Protein AF-A0A1F5VVP4-F1 (afdb_monomer)

Structure (mmCIF, N/CA/C/O backbone):
data_AF-A0A1F5VVP4-F1
#
_entry.id   AF-A0A1F5VVP4-F1
#
loop_
_atom_site.group_PDB
_atom_site.id
_atom_site.type_symbol
_atom_site.label_atom_id
_atom_site.label_alt_id
_atom_site.label_comp_id
_atom_site.label_asym_id
_atom_site.label_entity_id
_atom_site.label_seq_id
_atom_site.pdbx_PDB_ins_code
_atom_site.Cartn_x
_atom_site.Cartn_y
_atom_site.Cartn_z
_atom_site.occupancy
_atom_site.B_iso_or_equiv
_atom_site.auth_seq_id
_atom_site.auth_comp_id
_atom_site.auth_asym_id
_atom_site.auth_atom_id
_atom_site.pdbx_PDB_model_num
ATOM 1 N N . MET A 1 1 ? -16.556 -4.941 35.202 1.00 62.91 1 MET A N 1
ATOM 2 C CA . MET A 1 1 ? -16.020 -6.052 34.378 1.00 62.91 1 MET A CA 1
ATOM 3 C C . MET A 1 1 ? -16.619 -6.077 32.966 1.00 62.91 1 MET A C 1
ATOM 5 O O . MET A 1 1 ? -15.845 -6.137 32.024 1.00 62.91 1 MET A O 1
ATOM 9 N N . ILE A 1 2 ? -17.940 -5.912 32.791 1.00 66.19 2 ILE A N 1
ATOM 10 C CA . ILE A 1 2 ? -18.617 -5.930 31.470 1.00 66.19 2 ILE A CA 1
ATOM 11 C C . ILE A 1 2 ? -18.061 -4.886 30.473 1.00 66.19 2 ILE A C 1
ATOM 13 O O . ILE A 1 2 ? -17.692 -5.254 29.364 1.00 66.19 2 ILE A O 1
ATOM 17 N N . LYS A 1 3 ? -17.874 -3.619 30.883 1.00 74.62 3 LYS A N 1
ATOM 18 C CA . LYS A 1 3 ? -17.315 -2.561 30.007 1.00 74.62 3 LYS A CA 1
ATOM 19 C C . LYS A 1 3 ? -15.880 -2.835 29.521 1.00 74.62 3 LYS A C 1
ATOM 21 O O . LYS A 1 3 ? -15.545 -2.510 28.389 1.00 74.62 3 LYS A O 1
ATOM 26 N N . LYS A 1 4 ? -15.035 -3.456 30.358 1.00 78.12 4 LYS A N 1
ATOM 27 C CA . LYS A 1 4 ? -13.646 -3.804 29.997 1.00 78.12 4 LYS A CA 1
ATOM 28 C C . LYS A 1 4 ? -13.620 -4.895 28.924 1.00 78.12 4 LYS A C 1
ATOM 30 O O . LYS A 1 4 ? -12.890 -4.760 27.951 1.00 78.12 4 LYS A O 1
ATOM 35 N N . ASN A 1 5 ? -14.443 -5.933 29.075 1.00 83.19 5 ASN A N 1
ATOM 36 C CA . ASN A 1 5 ? -14.532 -7.013 28.087 1.00 83.19 5 ASN A CA 1
ATOM 37 C C . ASN A 1 5 ? -15.127 -6.525 26.759 1.00 83.19 5 ASN A C 1
ATOM 39 O O . ASN A 1 5 ? -14.642 -6.913 25.704 1.00 83.19 5 ASN A O 1
ATOM 43 N N . GLN A 1 6 ? -16.121 -5.631 26.799 1.00 83.06 6 GLN A N 1
ATOM 44 C CA . GLN A 1 6 ? -16.663 -5.000 25.590 1.00 83.06 6 GLN A CA 1
ATOM 45 C C . GLN A 1 6 ? -15.597 -4.200 24.832 1.00 83.06 6 GLN A C 1
ATOM 47 O O . GLN A 1 6 ? -15.485 -4.345 23.621 1.00 83.06 6 GLN A O 1
ATOM 52 N N . MET A 1 7 ? -14.770 -3.423 25.539 1.00 82.69 7 MET A N 1
ATOM 53 C CA . MET A 1 7 ? -13.679 -2.665 24.918 1.00 82.69 7 MET A CA 1
ATOM 54 C C . MET A 1 7 ? -12.602 -3.575 24.311 1.00 82.69 7 MET A C 1
ATOM 56 O O . MET A 1 7 ? -12.130 -3.307 23.212 1.00 82.69 7 MET A O 1
ATOM 60 N N . ILE A 1 8 ? -12.241 -4.670 24.989 1.00 86.25 8 ILE A N 1
ATOM 61 C CA . ILE A 1 8 ? -11.280 -5.654 24.464 1.00 86.25 8 ILE A CA 1
ATOM 62 C C . ILE A 1 8 ? -11.820 -6.310 23.185 1.00 86.25 8 ILE A C 1
ATOM 64 O O . ILE A 1 8 ? -11.120 -6.330 22.175 1.00 86.25 8 ILE A O 1
ATOM 68 N N . ASN A 1 9 ? -13.072 -6.777 23.198 1.00 87.81 9 ASN A N 1
ATOM 69 C CA . ASN A 1 9 ? -13.702 -7.392 22.027 1.00 87.81 9 ASN A CA 1
ATOM 70 C C . ASN A 1 9 ? -13.801 -6.409 20.854 1.00 87.81 9 ASN A C 1
ATOM 72 O O . ASN A 1 9 ? -13.555 -6.784 19.712 1.00 87.81 9 ASN A O 1
ATOM 76 N N . MET A 1 10 ? -14.128 -5.149 21.141 1.00 85.06 10 MET A N 1
ATOM 77 C CA . MET A 1 10 ? -14.190 -4.079 20.149 1.00 85.06 10 MET A CA 1
ATOM 78 C C . MET A 1 10 ? -12.824 -3.867 19.476 1.00 85.06 10 MET A C 1
ATOM 80 O O . MET A 1 10 ? -12.737 -3.855 18.252 1.00 85.06 10 MET A O 1
ATOM 84 N N . ILE A 1 11 ? -11.741 -3.769 20.256 1.00 84.75 11 ILE A N 1
ATOM 85 C CA . ILE A 1 11 ? -10.379 -3.629 19.714 1.00 84.75 11 ILE A CA 1
ATOM 86 C C . ILE A 1 11 ? -10.006 -4.840 18.850 1.00 84.75 11 ILE A C 1
ATOM 88 O O . ILE A 1 11 ? -9.429 -4.669 17.779 1.00 84.75 11 ILE A O 1
ATOM 92 N N . GLN A 1 12 ? -10.352 -6.053 19.285 1.00 88.69 12 GLN A N 1
ATOM 93 C CA . GLN A 1 12 ? -10.044 -7.274 18.543 1.00 88.69 12 GLN A CA 1
ATOM 94 C C . GLN A 1 12 ? -10.787 -7.339 17.200 1.00 88.69 12 GLN A C 1
ATOM 96 O O . GLN A 1 12 ? -10.161 -7.569 16.168 1.00 88.69 12 GLN A O 1
ATOM 101 N N . GLN A 1 13 ? -12.089 -7.041 17.190 1.00 88.31 13 GLN A N 1
ATOM 102 C CA . GLN A 1 13 ? -12.880 -6.961 15.957 1.00 88.31 13 GLN A CA 1
ATOM 103 C C . GLN A 1 13 ? -12.352 -5.885 15.006 1.00 88.31 13 GLN A C 1
ATOM 105 O O . GLN A 1 13 ? -12.314 -6.092 13.796 1.00 88.31 13 GLN A O 1
ATOM 110 N N . TYR A 1 14 ? -11.926 -4.740 15.541 1.00 86.94 14 TYR A N 1
ATOM 111 C CA . TYR A 1 14 ? -11.336 -3.679 14.735 1.00 86.94 14 TYR A CA 1
ATOM 112 C C . TYR A 1 14 ? -10.025 -4.131 14.071 1.00 86.94 14 TYR A C 1
ATOM 114 O O . TYR A 1 14 ? -9.861 -3.957 12.866 1.00 86.94 14 TYR A O 1
ATOM 122 N N . GLN A 1 15 ? -9.129 -4.781 14.820 1.00 86.00 15 GLN A N 1
ATOM 123 C CA . GLN A 1 15 ? -7.871 -5.326 14.292 1.00 86.00 15 GLN A CA 1
ATOM 124 C C . GLN A 1 15 ? -8.100 -6.367 13.186 1.00 86.00 15 GLN A C 1
ATOM 126 O O . GLN A 1 15 ? -7.462 -6.304 12.135 1.00 86.00 15 GLN A O 1
ATOM 131 N N . GLU A 1 16 ? -9.052 -7.285 13.377 1.00 89.00 16 GLU A N 1
A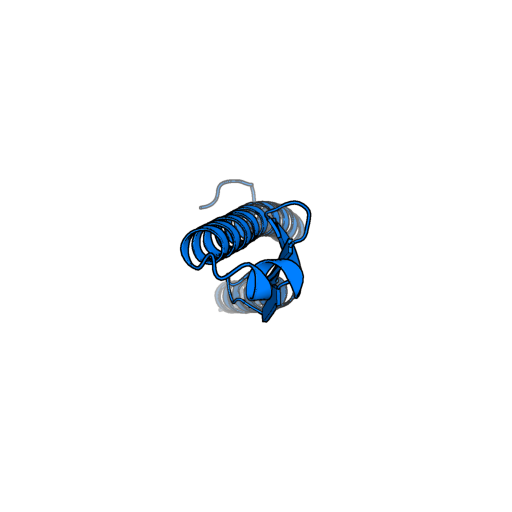TOM 132 C CA . GLU A 1 16 ? -9.431 -8.267 12.352 1.00 89.00 16 GLU A CA 1
ATOM 133 C C . GLU A 1 16 ? -9.953 -7.588 11.077 1.00 89.00 16 GLU A C 1
ATOM 135 O O . GLU A 1 16 ? -9.585 -7.970 9.964 1.00 89.00 16 GLU A O 1
ATOM 140 N N . GLN A 1 17 ? -10.760 -6.532 11.221 1.00 88.56 17 GLN A N 1
ATOM 141 C CA . GLN A 1 17 ? -11.265 -5.774 10.078 1.00 88.56 17 GLN A CA 1
ATOM 142 C C . GLN A 1 17 ? -10.152 -5.048 9.317 1.00 88.56 17 GLN A C 1
ATOM 144 O O . GLN A 1 17 ? -10.187 -5.053 8.086 1.00 88.56 17 GLN A O 1
ATOM 149 N N . LEU A 1 18 ? -9.152 -4.478 9.996 1.00 91.25 18 LEU A N 1
ATOM 150 C CA . LEU A 1 18 ? -8.005 -3.849 9.326 1.00 91.25 18 LEU A CA 1
ATOM 151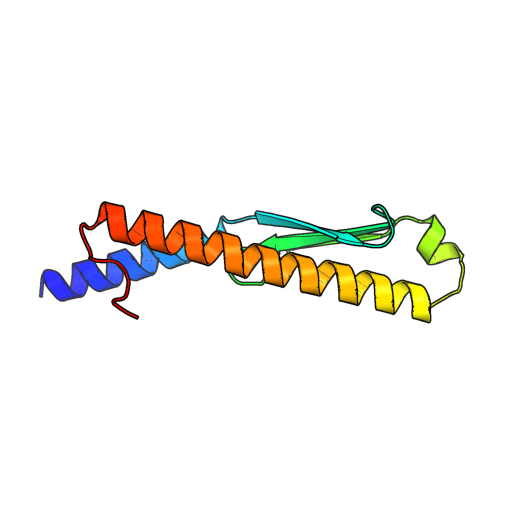 C C . LEU A 1 18 ? -7.229 -4.849 8.470 1.00 91.25 18 LEU A C 1
ATOM 153 O O . LEU A 1 18 ? -6.940 -4.571 7.307 1.00 91.25 18 LEU A O 1
ATOM 157 N N . GLY A 1 19 ? -6.975 -6.046 9.000 1.00 91.25 19 GLY A N 1
ATOM 158 C CA . GLY A 1 19 ? -6.300 -7.116 8.263 1.00 91.25 19 GLY A CA 1
ATOM 159 C C . GLY A 1 19 ? -7.070 -7.621 7.037 1.00 91.25 19 GLY A C 1
ATOM 160 O O . GLY A 1 19 ? -6.482 -8.286 6.186 1.00 91.25 19 GLY A O 1
ATOM 161 N N . SER A 1 20 ? -8.364 -7.306 6.910 1.00 92.25 20 SER A N 1
ATOM 162 C CA . SER A 1 20 ? -9.191 -7.647 5.741 1.00 92.25 20 SER A CA 1
ATOM 163 C C . SER A 1 20 ? -9.218 -6.565 4.656 1.00 92.25 20 SER A C 1
ATOM 165 O O . SER A 1 20 ? -9.598 -6.853 3.522 1.00 92.25 20 SER A O 1
ATOM 167 N N . ILE A 1 21 ? -8.803 -5.333 4.973 1.00 95.19 21 ILE A N 1
ATOM 168 C CA . ILE A 1 21 ? -8.706 -4.253 3.985 1.00 95.19 21 ILE A CA 1
ATOM 169 C C . ILE A 1 21 ? -7.652 -4.643 2.950 1.00 95.19 21 ILE A C 1
ATOM 171 O O . ILE A 1 21 ? -6.606 -5.190 3.300 1.00 95.19 21 ILE A O 1
ATOM 175 N N . ARG A 1 22 ? -7.936 -4.366 1.679 1.00 96.88 22 ARG A N 1
ATOM 176 C CA . ARG A 1 22 ? -6.991 -4.480 0.569 1.00 96.88 22 ARG A CA 1
ATOM 177 C C . ARG A 1 22 ? -7.044 -3.202 -0.241 1.00 96.88 22 ARG A C 1
ATOM 179 O O . ARG A 1 22 ? -8.123 -2.791 -0.662 1.00 96.88 22 ARG A O 1
ATOM 186 N N . VAL A 1 23 ? -5.887 -2.596 -0.454 1.00 97.81 23 VAL A N 1
ATOM 187 C CA . VAL A 1 23 ? -5.717 -1.487 -1.390 1.00 97.81 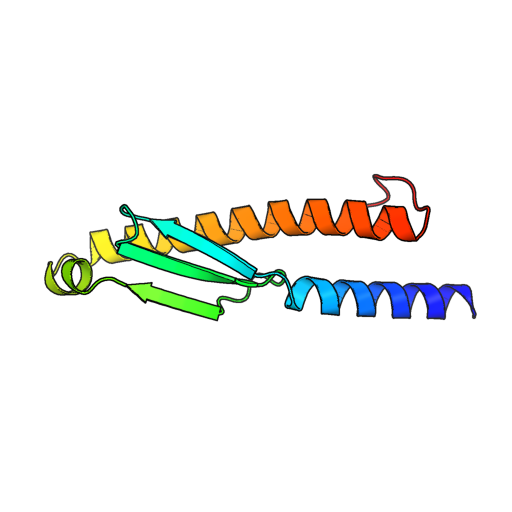23 VAL A CA 1
ATOM 188 C C . VAL A 1 23 ? -4.731 -1.898 -2.468 1.00 97.81 23 VAL A C 1
ATOM 190 O O . VAL A 1 23 ? -3.798 -2.657 -2.205 1.00 97.81 23 VAL A O 1
ATOM 193 N N . SER A 1 24 ? -4.954 -1.398 -3.678 1.00 98.06 24 SER A N 1
ATOM 194 C CA . SER A 1 24 ? -4.079 -1.614 -4.824 1.00 98.06 24 SER A CA 1
ATOM 195 C C . SER A 1 24 ? -3.671 -0.258 -5.371 1.00 98.06 24 SER A C 1
ATOM 197 O O . SER A 1 24 ? -4.528 0.526 -5.774 1.00 98.06 24 SER A O 1
ATOM 199 N N . ALA A 1 25 ? -2.370 -0.005 -5.423 1.00 98.56 25 ALA A N 1
ATOM 200 C CA . ALA A 1 25 ? -1.815 1.212 -5.998 1.00 98.56 25 ALA A CA 1
ATOM 201 C C . ALA A 1 25 ? -0.797 0.871 -7.077 1.00 98.56 25 ALA A C 1
ATOM 203 O O . ALA A 1 25 ? -0.134 -0.165 -7.020 1.00 98.56 25 ALA A O 1
ATOM 204 N N . SER A 1 26 ? -0.660 1.761 -8.053 1.00 98.25 26 SER A N 1
ATOM 205 C CA . SER A 1 26 ? 0.270 1.581 -9.160 1.00 98.25 26 SER A CA 1
ATOM 206 C C . SER A 1 26 ? 1.034 2.853 -9.480 1.00 98.25 26 SER A C 1
ATOM 208 O O . SER A 1 26 ? 0.519 3.954 -9.292 1.00 98.25 26 SER A O 1
ATOM 210 N N . SER A 1 27 ? 2.218 2.696 -10.055 1.00 98.12 27 SER A N 1
ATOM 211 C CA . SER A 1 27 ? 3.038 3.773 -10.606 1.00 98.12 27 SER A CA 1
ATOM 212 C C . SER A 1 27 ? 3.432 3.460 -12.053 1.00 98.12 27 SER A C 1
ATOM 214 O O . SER A 1 27 ? 3.252 2.337 -12.538 1.00 98.12 27 SER A O 1
ATOM 216 N N . GLY A 1 28 ? 3.909 4.477 -12.780 1.00 94.62 28 GLY A N 1
ATOM 217 C CA . GLY A 1 28 ? 4.381 4.303 -14.157 1.00 94.62 28 GLY A CA 1
ATOM 218 C C . GLY A 1 28 ? 3.309 3.754 -15.101 1.00 94.62 28 GLY A C 1
ATOM 219 O O . GLY A 1 28 ? 3.587 2.865 -15.889 1.00 94.62 28 GLY A O 1
ATOM 220 N N . GLY A 1 29 ? 2.054 4.191 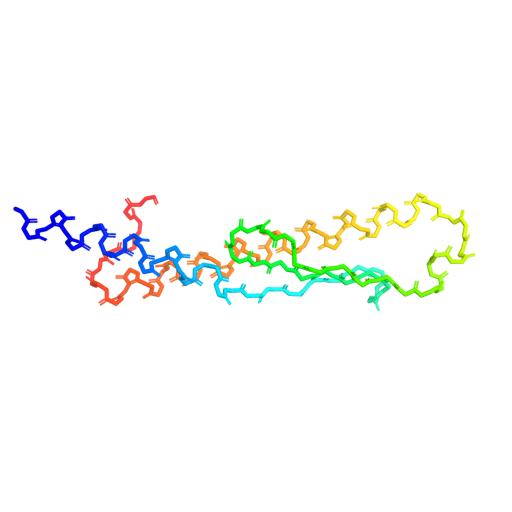-14.968 1.00 95.00 29 GLY A N 1
ATOM 221 C CA . GLY A 1 29 ? 0.962 3.705 -15.823 1.00 95.00 29 GLY A CA 1
ATOM 222 C C . GLY A 1 29 ? 0.593 2.227 -15.625 1.00 95.00 29 GLY A C 1
ATOM 223 O O . GLY A 1 29 ? 0.032 1.623 -16.533 1.00 95.00 29 GLY A O 1
ATOM 224 N N . GLY A 1 30 ? 0.903 1.639 -14.464 1.00 95.94 30 GLY A N 1
ATOM 225 C CA . GLY A 1 30 ? 0.633 0.225 -14.169 1.00 95.94 30 GLY A CA 1
ATOM 226 C C . GLY A 1 30 ? 1.863 -0.675 -14.264 1.00 95.94 30 GLY A C 1
ATOM 227 O O . GLY A 1 30 ? 1.774 -1.857 -13.940 1.00 95.94 30 GLY A O 1
ATOM 228 N N . MET A 1 31 ? 3.014 -0.115 -14.647 1.00 95.75 31 MET A N 1
ATOM 229 C CA . MET A 1 31 ? 4.290 -0.825 -14.720 1.00 95.75 31 MET A CA 1
ATOM 230 C C . MET A 1 31 ? 4.714 -1.456 -13.390 1.00 95.75 31 MET A C 1
ATOM 232 O O . MET A 1 31 ? 5.287 -2.543 -13.386 1.00 95.75 31 MET A O 1
ATOM 236 N N . VAL A 1 32 ? 4.414 -0.798 -12.269 1.00 98.12 32 VAL A N 1
ATOM 237 C CA . VAL A 1 32 ? 4.512 -1.390 -10.932 1.00 98.12 32 VAL A CA 1
ATOM 238 C C . VAL A 1 32 ? 3.157 -1.266 -10.262 1.00 9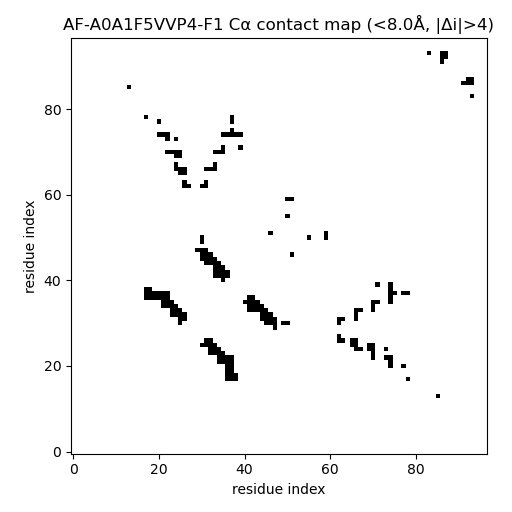8.12 32 VAL A C 1
ATOM 240 O O . VAL A 1 32 ? 2.583 -0.181 -10.225 1.00 98.12 32 VAL A O 1
ATOM 243 N N . THR A 1 33 ? 2.648 -2.369 -9.728 1.00 98.56 33 THR A N 1
ATOM 244 C CA . THR A 1 33 ? 1.421 -2.415 -8.928 1.00 98.56 33 THR A CA 1
ATOM 245 C C . THR A 1 33 ? 1.706 -3.141 -7.626 1.00 98.56 33 THR A C 1
ATOM 247 O O . THR A 1 33 ? 2.368 -4.177 -7.628 1.00 98.56 33 THR A O 1
ATOM 250 N N . VAL A 1 34 ? 1.208 -2.613 -6.516 1.00 98.75 34 VAL A N 1
ATOM 251 C CA . VAL A 1 34 ? 1.354 -3.217 -5.194 1.00 98.75 34 VAL A CA 1
ATOM 252 C C . VAL A 1 34 ? 0.001 -3.387 -4.530 1.00 98.75 34 VAL A C 1
ATOM 254 O O . VAL A 1 34 ? -0.884 -2.547 -4.683 1.00 98.75 34 VAL A O 1
ATOM 257 N N . GLU A 1 35 ? -0.129 -4.454 -3.752 1.00 98.62 35 GLU A N 1
ATOM 258 C CA . GLU A 1 35 ? -1.274 -4.692 -2.882 1.00 98.62 35 GLU A CA 1
ATOM 259 C 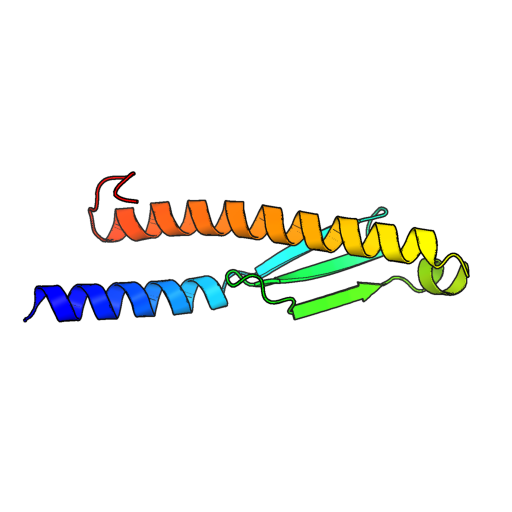C . GLU A 1 35 ? -0.828 -4.575 -1.426 1.00 98.62 35 GLU A C 1
ATOM 261 O O . GLU A 1 35 ? 0.169 -5.181 -1.026 1.00 98.62 35 GLU A O 1
ATOM 266 N N . MET A 1 36 ? -1.564 -3.808 -0.627 1.00 98.62 36 MET A N 1
ATOM 267 C CA . MET A 1 36 ? -1.284 -3.594 0.793 1.00 98.62 36 MET A CA 1
ATOM 268 C C . MET A 1 36 ? -2.554 -3.815 1.615 1.00 98.62 36 MET A C 1
ATOM 270 O O . MET A 1 36 ? -3.656 -3.492 1.164 1.00 98.62 36 MET A O 1
ATOM 274 N N . ASP A 1 37 ? -2.414 -4.382 2.813 1.00 97.44 37 ASP A N 1
ATOM 275 C CA . ASP A 1 37 ? -3.533 -4.516 3.744 1.00 97.44 37 ASP A CA 1
ATOM 276 C C . ASP A 1 37 ? -3.686 -3.316 4.690 1.00 97.44 37 ASP A C 1
ATOM 278 O O . ASP A 1 37 ? -2.820 -2.444 4.776 1.00 97.44 37 ASP A O 1
ATOM 282 N N . GLY A 1 38 ? -4.793 -3.273 5.439 1.00 96.25 38 GLY A N 1
ATOM 283 C CA . GLY A 1 38 ? -5.079 -2.189 6.386 1.00 96.25 38 GLY A CA 1
ATOM 284 C C . GLY A 1 38 ? -4.123 -2.101 7.580 1.00 96.25 38 GLY A C 1
ATOM 285 O O . GLY A 1 38 ? -4.196 -1.148 8.348 1.00 96.25 38 GLY A O 1
ATOM 286 N N . THR A 1 39 ? -3.217 -3.069 7.745 1.00 95.31 39 THR A N 1
ATOM 287 C CA . THR A 1 39 ? -2.139 -3.036 8.746 1.00 95.31 39 THR A CA 1
ATOM 288 C C . THR A 1 39 ? -0.821 -2.517 8.168 1.00 95.31 39 THR A C 1
ATOM 290 O O . THR A 1 39 ? 0.212 -2.570 8.833 1.00 95.31 39 THR A O 1
ATOM 293 N N . LYS A 1 40 ? -0.854 -1.995 6.933 1.00 96.75 40 LYS A N 1
ATOM 294 C CA . LYS A 1 40 ? 0.309 -1.578 6.137 1.00 96.75 40 LYS A CA 1
ATOM 295 C C . LYS A 1 40 ? 1.267 -2.720 5.803 1.00 96.75 40 LYS A C 1
ATOM 297 O O . LYS A 1 40 ? 2.440 -2.488 5.504 1.00 96.75 40 LYS A O 1
ATOM 302 N N . ARG A 1 41 ? 0.788 -3.965 5.809 1.00 97.19 41 ARG A N 1
ATOM 303 C CA . ARG A 1 41 ? 1.573 -5.096 5.320 1.00 97.19 41 ARG A CA 1
ATOM 304 C C . ARG A 1 41 ? 1.455 -5.160 3.803 1.00 97.19 41 ARG A C 1
ATOM 306 O O . ARG A 1 41 ? 0.357 -5.226 3.254 1.00 97.19 41 ARG A O 1
ATOM 313 N N . LEU A 1 42 ? 2.599 -5.187 3.129 1.00 98.25 42 LEU A N 1
ATOM 314 C CA . LEU A 1 42 ? 2.669 -5.435 1.695 1.00 98.25 42 LEU A CA 1
ATOM 315 C C . LEU A 1 42 ? 2.331 -6.906 1.411 1.00 98.25 42 LEU A C 1
ATOM 317 O O . LEU A 1 42 ? 2.947 -7.812 1.978 1.00 98.25 42 LEU A O 1
ATOM 321 N N . ILE A 1 43 ? 1.333 -7.137 0.564 1.00 98.25 43 ILE A N 1
ATOM 322 C CA . ILE A 1 43 ? 0.814 -8.466 0.223 1.00 98.25 43 ILE A CA 1
ATOM 323 C C . ILE A 1 43 ? 1.421 -8.956 -1.086 1.00 98.25 43 ILE A C 1
ATOM 325 O O . ILE A 1 43 ? 1.866 -10.101 -1.167 1.00 98.25 43 ILE A O 1
ATOM 329 N N . SER A 1 44 ? 1.464 -8.094 -2.101 1.00 98.44 44 SER A N 1
ATOM 330 C CA . SER A 1 44 ? 2.023 -8.433 -3.405 1.00 98.44 44 SER A CA 1
ATOM 331 C C . SER A 1 44 ? 2.668 -7.225 -4.082 1.00 98.44 44 SER A C 1
ATOM 333 O O . SER A 1 44 ? 2.331 -6.074 -3.803 1.00 98.44 44 SER A O 1
ATOM 335 N N . ILE A 1 45 ? 3.619 -7.511 -4.971 1.00 98.38 45 ILE A N 1
ATOM 336 C CA . ILE A 1 45 ? 4.199 -6.558 -5.916 1.00 98.38 45 ILE A CA 1
ATOM 337 C C . ILE A 1 45 ? 4.186 -7.239 -7.283 1.00 98.38 45 ILE A C 1
ATOM 339 O O . ILE A 1 45 ? 4.681 -8.358 -7.426 1.00 98.38 45 ILE A O 1
ATOM 343 N N . LYS A 1 46 ? 3.646 -6.557 -8.288 1.00 98.06 46 LYS A N 1
ATOM 344 C CA . LYS A 1 46 ? 3.723 -6.938 -9.695 1.00 98.06 46 LYS A CA 1
ATOM 345 C C . LYS A 1 46 ? 4.521 -5.878 -10.444 1.00 98.06 46 LYS A C 1
ATOM 347 O O . LYS A 1 46 ? 4.238 -4.691 -10.311 1.00 98.06 46 LYS A O 1
ATOM 352 N N . ILE A 1 47 ? 5.495 -6.320 -11.233 1.00 97.25 47 ILE A N 1
ATOM 353 C CA . ILE A 1 47 ? 6.340 -5.462 -12.066 1.00 97.25 47 ILE A CA 1
ATOM 354 C C . ILE A 1 47 ? 6.240 -5.979 -13.500 1.00 97.25 47 ILE A C 1
ATOM 356 O O . ILE A 1 47 ? 6.434 -7.172 -13.745 1.00 97.25 47 ILE A O 1
ATOM 360 N N . GLU A 1 48 ? 5.910 -5.100 -14.439 1.00 95.44 48 GLU A N 1
ATOM 361 C CA . GLU A 1 48 ? 5.842 -5.442 -15.857 1.00 95.44 48 GLU A CA 1
ATOM 362 C C . GLU A 1 48 ? 7.241 -5.708 -16.428 1.00 95.44 48 GLU A C 1
ATOM 364 O O . GLU A 1 48 ? 8.228 -5.053 -16.086 1.00 95.44 48 GLU A O 1
ATOM 369 N N . SER A 1 49 ? 7.334 -6.689 -17.331 1.00 92.81 49 SER A N 1
ATOM 370 C CA . SER A 1 49 ? 8.625 -7.172 -17.849 1.00 92.81 49 SER A CA 1
ATOM 371 C C . SER A 1 49 ? 9.423 -6.104 -18.598 1.00 92.81 49 SER A C 1
ATOM 373 O O . SER A 1 49 ? 10.644 -6.202 -18.675 1.00 92.81 49 SER A O 1
ATOM 375 N N . GLU A 1 50 ? 8.743 -5.113 -19.172 1.00 88.38 50 GLU A N 1
ATOM 376 C CA . GLU A 1 50 ? 9.366 -4.005 -19.899 1.00 88.38 50 GLU A CA 1
ATOM 377 C C . GLU A 1 50 ? 10.269 -3.164 -18.990 1.00 88.38 50 GLU A C 1
ATOM 379 O O . GLU A 1 50 ? 11.394 -2.857 -19.373 1.00 88.38 50 GLU A O 1
ATOM 384 N N . VAL A 1 51 ? 9.846 -2.907 -17.747 1.00 89.00 51 VAL A N 1
ATOM 385 C CA . VAL A 1 51 ? 10.645 -2.140 -16.774 1.00 89.00 51 VAL A CA 1
ATOM 386 C C . VAL A 1 51 ? 11.866 -2.915 -16.308 1.00 89.00 51 VAL A C 1
ATOM 388 O O . VAL A 1 51 ? 12.941 -2.348 -16.165 1.00 89.00 51 VAL A O 1
ATOM 391 N N . ILE A 1 52 ? 11.730 -4.228 -16.117 1.00 88.81 52 ILE A N 1
ATOM 392 C CA . ILE A 1 52 ? 12.849 -5.085 -15.702 1.00 88.81 52 ILE A CA 1
ATOM 393 C C . ILE A 1 52 ? 13.917 -5.149 -16.804 1.00 88.81 52 ILE A C 1
ATOM 395 O O . ILE A 1 52 ? 15.111 -5.175 -16.519 1.00 88.81 52 ILE A O 1
ATOM 399 N N . LYS A 1 53 ? 13.487 -5.178 -18.071 1.00 88.00 53 LYS A N 1
ATOM 400 C CA . LYS A 1 53 ? 14.371 -5.279 -19.241 1.00 88.00 53 LYS A CA 1
ATOM 401 C C . LYS A 1 53 ? 15.033 -3.964 -19.633 1.00 88.00 53 LYS A C 1
ATOM 403 O O . LYS A 1 53 ? 15.996 -4.007 -20.387 1.00 88.00 53 LYS A O 1
ATOM 408 N N . ALA A 1 54 ? 14.524 -2.827 -19.163 1.00 79.12 54 ALA A N 1
ATOM 409 C CA . ALA A 1 54 ? 15.074 -1.517 -19.494 1.00 79.12 54 ALA A CA 1
ATOM 410 C C . ALA A 1 54 ? 16.492 -1.286 -18.929 1.00 79.12 54 ALA A C 1
ATOM 412 O O . ALA A 1 54 ? 17.105 -0.285 -19.275 1.00 79.12 54 ALA A O 1
ATOM 413 N N . GLU A 1 55 ? 16.998 -2.181 -18.064 1.00 81.31 55 GLU A N 1
ATOM 414 C CA . GLU A 1 55 ? 18.289 -2.070 -17.351 1.00 81.31 55 GLU A CA 1
ATOM 415 C C . GLU A 1 55 ? 18.462 -0.753 -16.562 1.00 81.31 55 GLU A C 1
ATOM 417 O O . GLU A 1 55 ? 19.547 -0.442 -16.080 1.00 81.31 55 GLU A O 1
ATOM 422 N N . ASP A 1 56 ? 17.368 -0.014 -16.361 1.00 88.19 56 ASP A N 1
ATOM 423 C CA . ASP A 1 56 ? 17.312 1.223 -15.591 1.00 88.19 56 ASP A CA 1
ATOM 424 C C . ASP A 1 56 ? 16.830 0.917 -14.167 1.00 88.19 56 ASP A C 1
ATOM 426 O O . ASP A 1 56 ? 15.633 0.909 -13.849 1.00 88.19 56 ASP A O 1
ATOM 430 N N . SER A 1 57 ? 17.794 0.596 -13.302 1.00 90.69 57 SER A N 1
ATOM 431 C CA . SER A 1 57 ? 17.529 0.287 -11.898 1.00 90.69 57 SER A CA 1
ATOM 432 C C . SER A 1 57 ? 16.967 1.472 -11.126 1.00 90.69 57 SER A C 1
ATOM 434 O O . SER A 1 57 ? 16.257 1.253 -10.143 1.00 90.69 57 SER A O 1
ATOM 436 N N . ASP A 1 58 ? 17.294 2.697 -11.528 1.00 93.88 58 ASP A N 1
ATOM 437 C CA . ASP A 1 58 ? 16.921 3.908 -10.801 1.00 93.88 58 ASP A CA 1
ATOM 438 C C . ASP A 1 58 ? 15.446 4.218 -11.053 1.00 93.88 58 ASP A C 1
ATOM 440 O O . ASP A 1 58 ? 14.674 4.380 -10.106 1.00 93.88 58 ASP A O 1
ATOM 444 N N . MET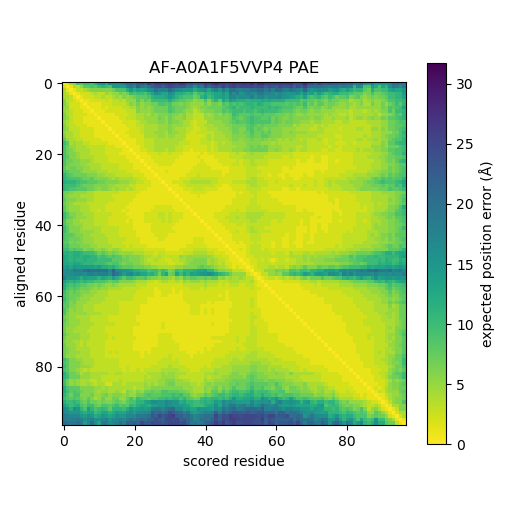 A 1 59 ? 15.007 4.126 -12.313 1.00 93.56 59 MET A N 1
ATOM 445 C CA . MET A 1 59 ? 13.590 4.217 -12.652 1.00 93.56 59 MET A CA 1
ATOM 446 C C . MET A 1 59 ? 12.766 3.136 -11.936 1.00 93.56 59 MET A C 1
ATOM 448 O O . MET A 1 59 ? 11.703 3.432 -11.389 1.00 93.56 59 MET A O 1
ATOM 452 N N . LEU A 1 60 ? 13.229 1.879 -11.906 1.00 95.62 60 LEU A N 1
ATOM 453 C CA . LEU A 1 60 ? 12.497 0.810 -11.215 1.00 95.62 60 LEU A CA 1
ATOM 454 C C . LEU A 1 60 ? 12.355 1.093 -9.709 1.00 95.62 60 LEU A C 1
ATOM 456 O O . LEU A 1 60 ? 11.282 0.872 -9.141 1.00 95.62 60 LEU A O 1
ATOM 460 N N . GLN A 1 61 ? 13.412 1.591 -9.066 1.00 96.75 61 GLN A N 1
ATOM 461 C CA . GLN A 1 61 ? 13.381 1.974 -7.653 1.00 96.75 61 GLN A CA 1
ATOM 462 C C . GLN A 1 61 ? 12.366 3.094 -7.396 1.00 96.75 61 GLN A C 1
ATOM 464 O O . GLN A 1 61 ? 11.544 2.966 -6.483 1.00 96.75 61 GLN A O 1
ATOM 469 N N . ASP A 1 62 ? 12.361 4.134 -8.232 1.00 97.38 62 ASP A N 1
ATOM 470 C CA . ASP A 1 62 ? 11.421 5.253 -8.124 1.00 97.38 62 ASP A CA 1
ATOM 471 C C . ASP A 1 62 ? 9.969 4.801 -8.308 1.00 97.38 62 ASP A C 1
ATOM 473 O O . ASP A 1 62 ? 9.074 5.207 -7.558 1.00 97.38 62 ASP A O 1
ATOM 477 N N . LEU A 1 63 ? 9.720 3.903 -9.264 1.00 97.69 63 LEU A N 1
ATOM 478 C CA . LEU A 1 63 ? 8.393 3.338 -9.488 1.00 97.69 63 LEU A CA 1
ATOM 479 C C . LEU A 1 63 ? 7.912 2.523 -8.281 1.00 97.69 63 LEU A C 1
ATOM 481 O O . LEU A 1 63 ? 6.765 2.690 -7.851 1.00 97.69 63 LEU A O 1
ATOM 485 N N . ILE A 1 64 ? 8.763 1.674 -7.703 1.00 98.12 64 ILE A N 1
ATOM 486 C CA . ILE A 1 64 ? 8.418 0.907 -6.497 1.00 98.12 64 ILE A CA 1
ATOM 487 C C . ILE A 1 64 ? 8.117 1.854 -5.333 1.00 98.12 64 ILE A C 1
ATOM 489 O O . ILE A 1 64 ? 7.083 1.704 -4.678 1.00 98.12 64 ILE A O 1
ATOM 493 N N . LEU A 1 65 ? 8.975 2.853 -5.106 1.00 98.56 65 LEU A N 1
ATOM 494 C CA . LEU A 1 65 ? 8.795 3.849 -4.051 1.00 98.56 65 LEU A CA 1
ATOM 495 C C . LEU A 1 65 ? 7.448 4.568 -4.191 1.00 98.56 65 LEU A C 1
ATOM 497 O O . LEU A 1 65 ? 6.691 4.668 -3.223 1.00 98.56 65 LEU A O 1
ATOM 501 N N . ALA A 1 66 ? 7.126 5.027 -5.401 1.00 98.62 66 ALA A N 1
ATOM 502 C CA . ALA A 1 66 ? 5.874 5.714 -5.686 1.00 98.62 66 ALA A CA 1
ATOM 503 C C . ALA A 1 66 ? 4.649 4.819 -5.430 1.00 98.62 66 ALA A C 1
ATOM 505 O O . ALA A 1 66 ? 3.713 5.247 -4.754 1.00 98.62 66 ALA A O 1
ATOM 506 N N . ALA A 1 67 ? 4.661 3.571 -5.913 1.00 98.69 67 ALA A N 1
ATOM 507 C CA . ALA A 1 67 ? 3.538 2.649 -5.744 1.00 98.69 67 ALA A CA 1
ATOM 508 C C . ALA A 1 67 ? 3.302 2.282 -4.267 1.00 98.69 67 ALA A C 1
ATOM 510 O O . ALA A 1 67 ? 2.162 2.281 -3.804 1.00 98.69 67 ALA A O 1
ATOM 511 N N . VAL A 1 68 ? 4.370 2.017 -3.505 1.00 98.75 68 VAL A N 1
ATOM 512 C CA . VAL A 1 68 ? 4.280 1.670 -2.076 1.00 98.75 68 VAL A CA 1
ATOM 513 C C . VAL A 1 68 ? 3.778 2.846 -1.240 1.00 98.75 68 VAL A C 1
ATOM 515 O O . VAL A 1 68 ? 2.912 2.660 -0.382 1.00 98.75 68 VAL A O 1
ATOM 518 N N . ASN A 1 69 ? 4.280 4.056 -1.494 1.00 98.69 69 ASN A N 1
ATOM 519 C CA . ASN A 1 69 ? 3.834 5.247 -0.773 1.00 98.69 69 ASN A CA 1
ATOM 520 C C . ASN A 1 69 ? 2.366 5.570 -1.068 1.00 98.69 69 ASN A C 1
ATOM 522 O O . ASN A 1 69 ? 1.619 5.896 -0.145 1.00 98.69 69 ASN A O 1
ATOM 526 N N . GLU A 1 70 ? 1.931 5.418 -2.320 1.00 98.69 70 GLU A N 1
ATOM 527 C CA . GLU A 1 70 ? 0.527 5.607 -2.687 1.00 98.69 70 GLU A CA 1
ATOM 528 C C . GLU A 1 70 ? -0.378 4.552 -2.037 1.00 98.69 70 GLU A C 1
ATOM 530 O O . GLU A 1 70 ? -1.420 4.902 -1.486 1.00 98.69 70 GLU A O 1
ATOM 535 N N . ALA A 1 71 ? 0.032 3.279 -1.998 1.00 98.62 71 ALA A N 1
ATOM 536 C CA . ALA A 1 71 ? -0.711 2.253 -1.264 1.00 98.62 71 ALA A CA 1
ATOM 537 C C . ALA A 1 71 ? -0.817 2.586 0.230 1.00 98.62 71 ALA A C 1
ATOM 539 O O . ALA A 1 71 ? -1.902 2.506 0.797 1.00 98.62 71 ALA A O 1
ATOM 540 N N . SER A 1 72 ? 0.276 3.024 0.864 1.00 98.56 72 SER A N 1
ATOM 541 C CA . SER A 1 72 ? 0.270 3.448 2.273 1.00 98.56 72 SER A CA 1
ATOM 542 C C . SER A 1 72 ? -0.707 4.605 2.519 1.00 98.56 72 SER A C 1
ATOM 544 O O . SER A 1 72 ? -1.478 4.564 3.478 1.00 98.56 72 SER A O 1
ATOM 546 N N . ARG A 1 73 ? -0.739 5.596 1.616 1.00 98.50 73 ARG A N 1
ATOM 547 C CA . ARG A 1 73 ? -1.686 6.720 1.662 1.00 98.50 73 ARG A CA 1
ATOM 548 C C . ARG A 1 73 ? -3.136 6.238 1.559 1.00 98.50 73 ARG A C 1
ATOM 550 O O . ARG A 1 73 ? -3.975 6.649 2.355 1.00 98.50 73 ARG A O 1
ATOM 557 N N . GLN A 1 74 ? -3.425 5.330 0.626 1.00 98.25 74 GLN A N 1
ATOM 558 C CA . GLN A 1 74 ? -4.759 4.742 0.475 1.00 98.25 74 GLN A CA 1
ATOM 559 C C . GLN A 1 74 ? -5.168 3.900 1.691 1.00 98.25 74 GLN A C 1
ATOM 561 O O . GLN A 1 74 ? -6.333 3.937 2.088 1.00 98.25 74 GLN A O 1
ATOM 566 N N . VAL A 1 75 ? -4.235 3.172 2.320 1.00 98.06 75 VAL A N 1
ATOM 567 C CA . VAL A 1 75 ? -4.498 2.470 3.588 1.00 98.06 75 VAL A CA 1
ATOM 568 C C . VAL A 1 75 ? -4.926 3.454 4.671 1.00 98.06 75 VAL A C 1
ATOM 570 O O . VAL A 1 75 ? -5.906 3.180 5.365 1.00 98.06 75 VAL A O 1
ATOM 573 N N . ASP A 1 76 ? -4.232 4.585 4.817 1.00 96.38 76 ASP A N 1
ATOM 574 C CA . ASP A 1 76 ? -4.563 5.592 5.831 1.00 96.38 76 ASP A CA 1
ATOM 575 C C . ASP A 1 76 ? -5.974 6.163 5.614 1.00 96.38 76 ASP A C 1
ATOM 577 O O . ASP A 1 76 ? -6.766 6.245 6.557 1.00 96.38 76 ASP A O 1
ATOM 581 N N . GLU A 1 77 ? -6.335 6.466 4.364 1.00 95.88 77 GLU A N 1
ATOM 582 C CA . GLU A 1 77 ? -7.676 6.936 3.998 1.00 95.88 77 GLU A CA 1
ATOM 583 C C . GLU A 1 77 ? -8.762 5.893 4.298 1.00 95.88 77 GLU A C 1
ATOM 585 O O . GLU A 1 77 ? -9.750 6.192 4.977 1.00 95.88 77 GLU A O 1
ATOM 590 N N . GLN A 1 78 ? -8.576 4.652 3.839 1.00 94.88 78 GLN A N 1
ATOM 591 C CA . GLN A 1 78 ? -9.543 3.568 4.045 1.00 94.88 78 GLN A CA 1
ATOM 592 C C . GLN A 1 78 ? -9.699 3.220 5.529 1.00 94.88 78 GLN A C 1
ATOM 594 O O . GLN A 1 78 ? -10.812 2.992 6.010 1.00 94.88 78 GLN A O 1
ATOM 599 N N . THR A 1 79 ? -8.598 3.228 6.278 1.00 92.38 79 THR A N 1
ATOM 600 C CA . THR A 1 79 ? -8.592 2.968 7.720 1.00 92.38 79 THR A CA 1
ATOM 601 C C . THR A 1 79 ? -9.327 4.065 8.482 1.00 92.38 79 THR A C 1
ATOM 603 O O . THR A 1 79 ? -10.148 3.756 9.348 1.00 92.38 79 THR A O 1
ATOM 606 N N . ALA A 1 80 ? -9.124 5.338 8.127 1.00 90.50 80 ALA A N 1
ATOM 607 C CA . ALA A 1 80 ? -9.857 6.452 8.725 1.00 90.50 80 ALA A CA 1
ATOM 608 C C . ALA A 1 80 ? -11.374 6.336 8.485 1.00 90.50 80 ALA A C 1
ATOM 610 O O . ALA A 1 80 ? -12.164 6.475 9.423 1.00 90.50 80 ALA A O 1
ATOM 611 N N . MET A 1 81 ? -11.794 6.004 7.259 1.00 90.06 81 MET A N 1
ATOM 612 C CA . MET A 1 81 ? -13.211 5.791 6.925 1.00 90.06 81 MET A CA 1
ATOM 613 C C . MET A 1 81 ? -13.813 4.595 7.678 1.00 90.06 81 MET A C 1
ATOM 615 O O . MET A 1 81 ? -14.935 4.664 8.198 1.00 90.06 81 MET A O 1
ATOM 619 N N . LYS A 1 82 ? -13.063 3.489 7.774 1.00 88.44 82 LYS A N 1
ATOM 620 C CA . LYS A 1 82 ? -13.496 2.284 8.490 1.00 88.44 82 LYS A CA 1
ATOM 621 C C . LYS A 1 82 ? -13.640 2.551 9.981 1.00 88.44 82 LYS A C 1
ATOM 623 O O . LYS A 1 82 ? -14.634 2.133 10.566 1.00 88.44 82 LYS A O 1
ATOM 628 N N . MET A 1 83 ? -12.702 3.288 10.571 1.00 86.06 83 MET A N 1
ATOM 629 C CA . MET A 1 83 ? -12.752 3.694 11.970 1.00 86.06 83 MET A CA 1
ATOM 630 C C . MET A 1 83 ? -13.990 4.551 12.266 1.00 86.06 83 MET A C 1
ATOM 632 O O . MET A 1 83 ? -14.711 4.267 13.219 1.00 86.06 83 MET A O 1
ATOM 636 N N . GLN A 1 84 ? -14.291 5.551 11.431 1.00 87.31 84 GLN A N 1
ATOM 637 C CA . GLN A 1 84 ? -15.504 6.369 11.584 1.00 87.31 84 GLN A CA 1
ATOM 638 C C . GLN A 1 84 ? -16.776 5.511 11.537 1.00 87.31 84 GLN A C 1
ATOM 640 O O . GLN A 1 84 ? -17.654 5.636 12.393 1.00 87.31 84 GLN A O 1
ATOM 645 N N . SER A 1 85 ? -16.846 4.588 10.575 1.00 87.12 85 SER A N 1
ATOM 646 C CA . SER A 1 85 ? -17.975 3.661 10.431 1.00 87.12 85 SER A CA 1
ATOM 647 C C . SER A 1 85 ? -18.104 2.725 11.635 1.00 87.12 85 SER A C 1
ATOM 649 O O . SER A 1 85 ? -19.204 2.484 12.127 1.00 87.12 85 SER A O 1
ATOM 651 N N . PHE A 1 86 ? -16.973 2.216 12.125 1.00 86.19 86 PHE A N 1
ATOM 652 C CA . PHE A 1 86 ? -16.896 1.336 13.281 1.00 86.19 86 PHE A CA 1
ATOM 653 C C . PHE A 1 86 ? -17.377 2.050 14.549 1.00 86.19 86 PHE A C 1
ATOM 655 O O . PHE A 1 86 ? -18.281 1.550 15.209 1.00 86.19 86 PHE A O 1
ATOM 662 N N . MET A 1 87 ? -16.881 3.259 14.845 1.00 83.62 87 MET A N 1
ATOM 663 C CA . MET A 1 87 ? -17.357 4.058 15.986 1.00 83.62 87 MET A CA 1
ATOM 664 C C . MET A 1 87 ? -18.864 4.345 15.912 1.00 83.62 87 MET A C 1
ATOM 666 O O . MET A 1 87 ? -19.558 4.246 16.928 1.00 83.62 87 MET A O 1
ATOM 670 N N . GLY A 1 88 ? -19.385 4.624 14.711 1.00 85.38 88 GLY A N 1
ATOM 671 C CA . GLY A 1 88 ? -20.814 4.836 14.478 1.00 85.38 88 GLY A CA 1
ATOM 672 C C . GLY A 1 88 ? -21.685 3.632 14.855 1.00 85.38 88 GLY A C 1
ATOM 673 O O . GLY A 1 88 ? -22.756 3.815 15.430 1.00 85.38 88 GLY A O 1
ATOM 674 N N . GLN A 1 89 ? -21.213 2.401 14.627 1.00 84.31 89 GLN A N 1
ATOM 675 C CA . GLN A 1 89 ? -21.933 1.177 15.021 1.00 84.31 89 GLN A CA 1
ATOM 676 C C . GLN A 1 89 ? -22.062 1.020 16.542 1.00 84.31 89 GLN A C 1
ATOM 678 O O . GLN A 1 89 ? -23.023 0.421 17.020 1.00 84.31 89 GLN A O 1
ATOM 683 N N . PHE A 1 90 ? -21.120 1.579 17.305 1.00 82.06 90 PHE A N 1
ATOM 684 C CA . PHE A 1 90 ? -21.130 1.551 18.769 1.00 82.06 90 PHE A CA 1
ATOM 685 C C . PHE A 1 90 ? -21.726 2.821 19.395 1.00 82.06 90 PHE A C 1
ATOM 687 O O . PHE A 1 90 ? -21.708 2.961 20.618 1.00 82.06 90 PHE A O 1
ATOM 694 N N . GLY A 1 91 ? -22.259 3.745 18.583 1.00 81.44 91 GLY A N 1
ATOM 695 C CA . GLY A 1 91 ? -22.840 5.004 19.057 1.00 81.44 91 GLY A CA 1
ATOM 696 C C . GLY A 1 91 ? -21.824 5.932 19.730 1.00 81.44 91 GLY A C 1
ATOM 697 O O . GLY A 1 91 ? -22.200 6.740 20.580 1.00 81.44 91 GLY A O 1
ATOM 698 N N . LEU A 1 92 ? -20.538 5.794 19.396 1.00 78.56 92 LEU A N 1
ATOM 699 C CA . LEU A 1 92 ? -19.470 6.616 19.954 1.00 78.56 92 LEU A CA 1
ATOM 700 C C . LEU A 1 92 ? -19.320 7.909 19.136 1.00 78.56 92 LEU A C 1
ATOM 702 O O . LEU A 1 92 ? -19.337 7.851 17.904 1.00 78.56 92 LEU A O 1
ATOM 706 N N . PRO A 1 93 ? -19.179 9.079 19.787 1.00 72.94 93 PRO A N 1
ATOM 707 C CA . PRO A 1 93 ? -18.998 10.337 19.081 1.00 72.94 93 PRO A CA 1
ATOM 708 C C . PRO A 1 93 ? -17.667 10.354 18.307 1.00 72.94 93 PRO A C 1
ATOM 710 O O . PRO A 1 93 ? -16.666 9.819 18.794 1.00 72.94 93 PRO A O 1
ATOM 713 N N . PRO A 1 94 ? -17.630 10.988 17.122 1.00 68.56 94 PRO A N 1
ATOM 714 C CA . PRO A 1 94 ? -16.388 11.183 16.382 1.00 68.56 94 PRO A CA 1
ATOM 715 C C . PRO A 1 94 ? -15.411 12.058 17.190 1.00 68.56 94 PRO A C 1
ATOM 717 O O . PRO A 1 94 ? -15.831 13.013 17.840 1.00 68.56 94 PRO A O 1
ATOM 720 N N . GLY A 1 95 ? -14.109 11.746 17.138 1.00 65.75 95 GLY A N 1
ATOM 721 C CA . GLY A 1 95 ? -13.048 12.554 17.770 1.00 65.75 95 GLY A CA 1
ATOM 722 C C . GLY A 1 95 ? -12.617 12.131 19.181 1.00 65.75 95 GLY A C 1
ATOM 723 O O . GLY A 1 95 ? -12.064 12.943 19.915 1.00 65.75 95 GLY A O 1
ATOM 724 N N . LEU A 1 96 ? -12.861 10.879 19.584 1.00 64.31 96 LEU A N 1
ATOM 725 C CA . LEU A 1 96 ? -12.381 10.339 20.867 1.00 64.31 96 LEU A CA 1
ATOM 726 C C . LEU A 1 96 ? -10.873 10.008 20.903 1.00 64.31 96 LEU A C 1
ATOM 728 O O . LEU A 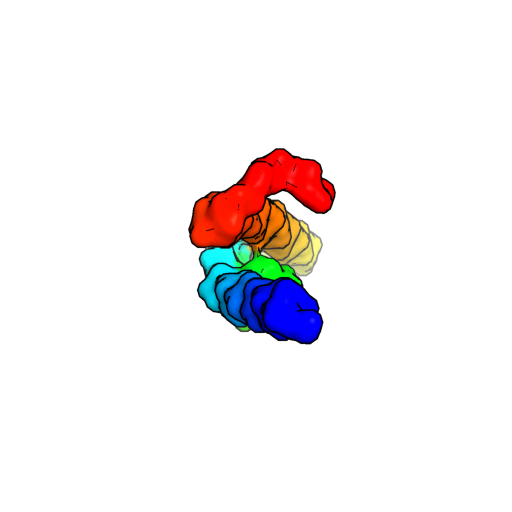1 96 ? -10.387 9.590 21.954 1.00 64.31 96 LEU A O 1
ATOM 732 N N . PHE A 1 97 ? -10.148 10.203 19.795 1.00 58.91 97 PHE A N 1
ATOM 733 C CA . PHE A 1 97 ? -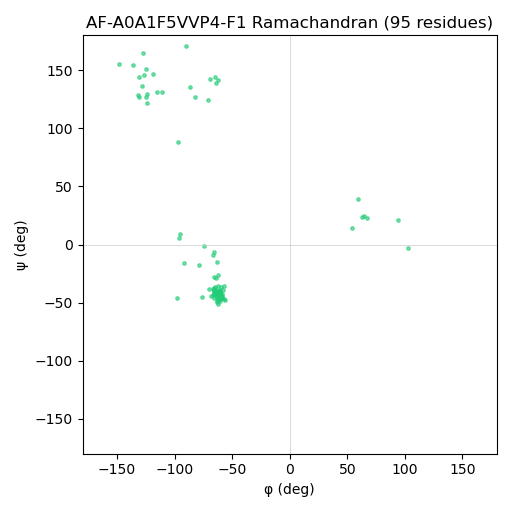8.709 9.967 19.651 1.00 58.91 97 PHE A CA 1
ATOM 734 C C . PHE A 1 97 ? -8.086 10.986 18.701 1.00 58.91 97 PHE A C 1
ATOM 736 O O . PHE A 1 97 ? -8.770 11.332 17.708 1.00 58.91 97 PHE A O 1
#

Sequence (97 aa):
MIKKNQMINMIQQYQEQLGSIRVSASSGGGMVTVEMDGTKRLISIKIESEVIKAEDSDMLQDLILAAVNEASRQVDEQTAMKMQSFMGQFGLPPGLF

Foldseek 3Di:
DVVVVVVVVLVVVLVVVQQVAWDWFFFPVRQWIWIATLVLDTDDIDHDVVVVVVPPPPVVVVRVVVNSVVNVVVSVVVSVVVVVVSCVVVVHDPPPD

InterPro domains:
  IPR004401 Nucleoid-associated protein YbaB/EbfC [MF_00274] (1-89)
  IPR004401 Nucleoid-associated protein YbaB/EbfC [PF02575] (5-90)
  IPR004401 Nucleoid-associated protein YbaB/EbfC [PIRSF004555] (5-95)
  IPR004401 Nucleoid-associated protein YbaB/EbfC [PTHR33449] (2-96)
  IPR004401 Nucleoid-associated protein YbaB/EbfC [TIGR00103] (3-90)
  IPR036894 Nucleoid-associated protein YbaB-like domain superfamily [G3DSA:3.30.1310.10] (1-97)
  IPR036894 Nucleoid-associated protein YbaB-like domain superfamily [SSF82607] (4-94)

Mean predicted aligned error: 5.26 Å

Radius of gyration: 18.09 Å; Cα contacts (8 Å, |Δi|>4): 112; chains: 1; bounding box: 41×21×54 Å

Organism: NCBI:txid1817863

Secondary structure (DSSP, 8-state):
-HHHHHHHHHHHHHHHHHHH-EEEEEEGGGTEEEEEETTS-EEEEEE-HHHHHT--HHHHHHHHHHHHHHHHHHHHHHHHHHHHHHHHHTTPPTT--

pLDDT: mean 90.36, std 9.22, range [58.91, 98.75]

Nearest PDB structures (foldseek):
  1ybx-assembly1_A  TM=8.679E-01  e=2.622E-06  Acetivibrio thermocellus
  1pug-assembly1_A  TM=9.029E-01  e=3.866E-06  Escherichia coli
  1pug-assembly2_C  TM=9.015E-01  e=2.366E-05  Escherichia coli
  3f42-assembly1_B-2  TM=8.078E-01  e=2.366E-05  Helicobacter pylori
  7aor-assembly1_an  TM=7.251E-01  e=7.790E-04  Trypanosoma cruzi strain CL Brener

Solvent-accessible surface area (backbone atoms only — not comparable to full-atom values): 5386 Å² total; per-residue (Å²): 111,69,71,61,54,52,52,51,52,50,52,50,55,50,53,57,52,30,65,66,37,76,39,76,21,56,18,78,94,58,41,25,32,30,32,28,23,44,75,71,46,79,75,49,77,49,70,41,67,68,60,70,69,64,76,45,64,65,62,51,51,53,30,50,51,49,10,52,53,48,25,51,53,51,30,53,53,53,47,52,54,48,50,54,53,53,36,53,77,72,72,46,73,89,78,87,117